Protein AF-A0A8H5CYH4-F1 (afdb_monomer)

InterPro domains:
  IPR007194 Tran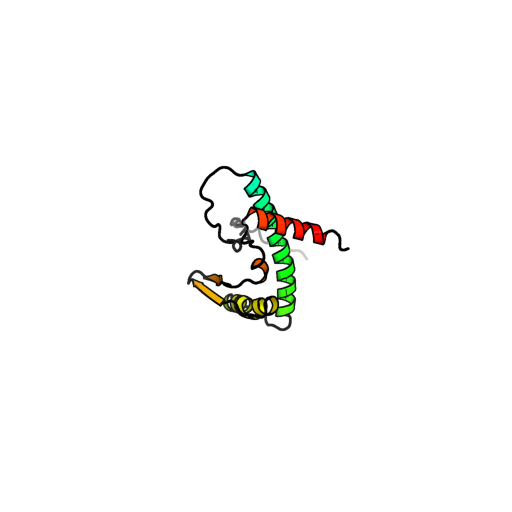sport protein particle (TRAPP) component [PF04051] (45-126)
  IPR024096 NO signalling/Golgi transport ligand-binding domain superfamily [SSF111126] (46-129)
  IPR037992 TRAPP complex, Trs33 subunit [PTHR12817] (40-127)
  IPR037992 TRAPP complex, Trs33 subunit [cd14944] (33-137)

Radius of gyration: 25.94 Å; Cα contacts (8 Å, |Δi|>4): 54; chains: 1; bounding box: 54×82×55 Å

Mean predicted aligned error: 16.29 Å

Nearest PDB structures (foldseek):
  2cfh-assembly2_D  TM=9.167E-01  e=1.832E-04  Homo sapiens
  2cfh-assembly1_C  TM=8.335E-01  e=2.094E-04  Homo sapiens
  3kxc-assembly1_C  TM=8.575E-01  e=4.371E-04  Homo sapiens
  7e2d-assembly1_B  TM=8.257E-01  e=1.275E-03  Sa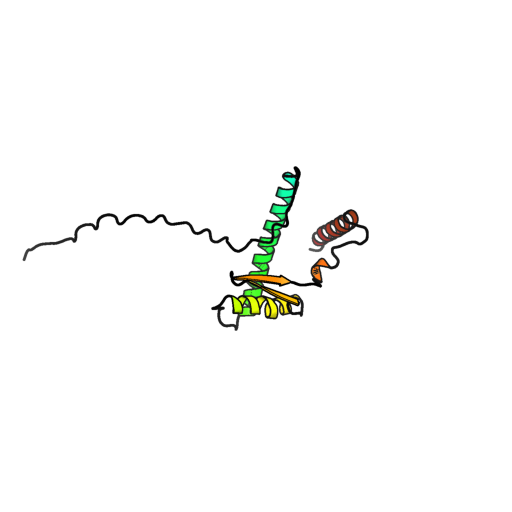ccharomyces cerevisiae S288C
  2j3r-assembly1_B  TM=7.062E-01  e=1.472E-01  Danio rerio

Sequence (147 aa):
MVDAGLIPPPQPALSTLPLKTENPRDSTVLISLNSRSGKNTAVDEEEEAIRTRLEAIGLHVGANFAERLCRDRSLFTETLEVIKFVCKDLWAACWDRQVDNLRTNHRGIYVLQDNAFKTITHLSSWEGRADATRKAKLGSNSVHNDF

pLDDT: mean 72.81, std 21.6, range [31.48, 96.44]

Organism: NCBI:txid182062

Secondary structure (DSSP, 8-state):
------PPPPPP-----------S--S---------S---HHHHHHHHHHHHHHHHHHHHHHHHHHHHHTTTSPPP-SHHHHHHIIIIIIHHHHHSS--SEEEE-TTS-EEEE-S--HHHHTT--TT-HHHHHHHHHHHHHHTTS--

Solvent-accessible surface area (backbone atoms only — not comparable to full-atom values): 9698 Å² total; per-residue (Å²): 135,88,81,85,88,83,82,82,78,84,79,77,86,74,77,82,72,78,82,74,80,75,72,95,73,89,79,82,78,75,73,84,74,81,83,79,82,80,93,53,69,71,59,53,53,54,53,48,54,52,49,54,53,51,48,53,52,48,50,55,55,49,51,59,49,50,54,64,75,41,67,92,48,79,82,77,88,47,72,68,55,50,50,48,41,47,39,46,53,52,33,23,76,75,67,79,37,60,57,75,42,80,48,75,45,100,86,76,48,75,46,81,39,69,95,72,57,67,91,56,63,76,59,66,39,97,82,34,72,72,50,22,52,50,53,53,52,52,58,64,58,57,73,74,71,81,122

Structure (mmCIF, N/CA/C/O backbone):
data_AF-A0A8H5CYH4-F1
#
_entry.id   AF-A0A8H5CYH4-F1
#
loop_
_atom_site.group_PDB
_atom_site.id
_atom_site.type_symbol
_atom_site.label_atom_id
_atom_site.label_alt_id
_atom_site.label_comp_id
_atom_site.label_asym_id
_atom_site.label_entity_id
_atom_site.label_seq_id
_atom_site.pdbx_PDB_ins_code
_atom_site.Cartn_x
_atom_site.Cartn_y
_atom_site.Cartn_z
_atom_site.occupancy
_atom_site.B_iso_or_equiv
_atom_site.auth_seq_id
_atom_site.auth_comp_id
_atom_site.auth_asym_id
_atom_site.auth_atom_id
_atom_site.pdbx_PDB_model_num
ATOM 1 N N . MET A 1 1 ? -25.490 64.322 24.133 1.00 43.75 1 MET A N 1
ATOM 2 C CA . MET A 1 1 ? -24.510 64.154 25.223 1.00 43.75 1 MET A CA 1
ATOM 3 C C . MET A 1 1 ? -23.259 63.567 24.602 1.00 43.75 1 MET A C 1
ATOM 5 O O . MET A 1 1 ? -23.315 62.460 24.090 1.00 43.75 1 MET A O 1
ATOM 9 N N . VAL A 1 2 ? -22.217 64.390 24.511 1.00 41.78 2 VAL A N 1
ATOM 10 C CA . VAL A 1 2 ? -20.855 64.028 24.092 1.00 41.78 2 VAL A CA 1
ATOM 11 C C . VAL A 1 2 ? -20.257 63.014 25.079 1.00 41.78 2 VAL A C 1
ATOM 13 O O . VAL A 1 2 ? -20.629 63.056 26.249 1.00 41.78 2 VAL A O 1
ATOM 16 N N . ASP A 1 3 ? -19.361 62.120 24.657 1.00 38.53 3 ASP A N 1
ATOM 17 C CA . ASP A 1 3 ? -17.906 62.336 24.791 1.00 38.53 3 ASP A CA 1
ATOM 18 C C . ASP A 1 3 ? -17.071 61.051 24.558 1.00 38.53 3 ASP A C 1
ATOM 20 O O . ASP A 1 3 ? -17.542 59.945 24.808 1.00 38.53 3 ASP A O 1
ATOM 24 N N . ALA A 1 4 ? -15.859 61.269 24.029 1.00 46.88 4 ALA A N 1
ATOM 25 C CA . ALA A 1 4 ? -14.644 60.447 23.877 1.00 46.88 4 ALA A CA 1
ATOM 26 C C . ALA A 1 4 ? -14.704 58.932 24.199 1.00 46.88 4 ALA A C 1
ATOM 28 O O . ALA A 1 4 ? -15.093 58.510 25.277 1.00 46.88 4 ALA A O 1
ATOM 29 N N . GLY A 1 5 ? -14.253 58.019 23.337 1.00 40.34 5 GLY A N 1
ATOM 30 C CA . GLY A 1 5 ? -12.959 58.027 22.655 1.00 40.34 5 GLY A CA 1
ATOM 31 C C . GLY A 1 5 ? -12.058 56.958 23.287 1.00 40.34 5 GLY A C 1
ATOM 32 O O . GLY A 1 5 ? -11.860 56.988 24.492 1.00 40.34 5 GLY A O 1
ATOM 33 N N . LEU A 1 6 ? -11.557 56.013 22.478 1.00 48.59 6 LEU A N 1
ATOM 34 C CA . LEU A 1 6 ? -10.224 55.380 22.555 1.00 48.59 6 LEU A CA 1
ATOM 35 C C . LEU A 1 6 ? -10.204 54.099 21.710 1.00 48.59 6 LEU A C 1
ATOM 37 O O . LEU A 1 6 ? -10.601 53.013 22.124 1.00 48.59 6 LEU A O 1
ATOM 41 N N . ILE A 1 7 ? -9.713 54.277 20.487 1.00 52.78 7 ILE A N 1
ATOM 42 C CA . ILE A 1 7 ? -9.202 53.226 19.611 1.00 52.78 7 ILE A CA 1
ATOM 43 C C . ILE A 1 7 ? -7.934 52.664 20.278 1.00 52.78 7 ILE A C 1
ATOM 45 O O . ILE A 1 7 ? -7.056 53.459 20.628 1.00 52.78 7 ILE A O 1
ATOM 49 N N . PRO A 1 8 ? -7.792 51.341 20.471 1.00 61.06 8 PRO A N 1
ATOM 50 C CA . PRO A 1 8 ? -6.531 50.781 20.930 1.00 61.06 8 PRO A CA 1
ATOM 51 C C . PRO A 1 8 ? -5.450 50.907 19.833 1.00 61.06 8 PRO A C 1
ATOM 53 O O . PRO A 1 8 ? -5.744 50.698 18.653 1.00 61.06 8 PRO A O 1
ATOM 56 N N . PRO A 1 9 ? -4.206 51.267 20.200 1.00 53.81 9 PRO A N 1
ATOM 57 C CA . PRO A 1 9 ? -3.109 51.507 19.264 1.00 53.81 9 PRO A CA 1
ATOM 58 C C . PRO A 1 9 ? -2.671 50.230 18.521 1.00 53.81 9 PRO A C 1
ATOM 60 O O . PRO A 1 9 ? -2.824 49.124 19.047 1.00 53.81 9 PRO A O 1
ATOM 63 N N . PRO A 1 10 ? -2.096 50.367 17.310 1.00 45.34 10 PRO A N 1
ATOM 64 C CA . PRO A 1 10 ? -1.659 49.237 16.501 1.00 45.34 10 PRO A CA 1
ATOM 65 C C . PRO A 1 10 ? -0.513 48.508 17.207 1.00 45.34 10 PRO A C 1
ATOM 67 O O . PRO A 1 10 ? 0.498 49.116 17.564 1.00 45.34 10 PRO A O 1
ATOM 70 N N . GLN A 1 11 ? -0.666 47.200 17.414 1.00 57.38 11 GLN A N 1
ATOM 71 C CA . GLN A 1 11 ? 0.425 46.381 17.931 1.00 57.38 11 GLN A CA 1
ATOM 72 C C . GLN A 1 11 ? 1.586 46.374 16.916 1.00 57.38 11 GLN A C 1
ATOM 74 O O . GLN A 1 11 ? 1.350 46.152 15.724 1.00 57.38 11 GLN A O 1
ATOM 79 N N . PRO A 1 12 ? 2.831 46.632 17.354 1.00 48.22 12 PRO A N 1
ATOM 80 C CA . PRO A 1 12 ? 4.000 46.596 16.488 1.00 48.22 12 PRO A CA 1
ATOM 81 C C . PRO A 1 12 ? 4.235 45.180 15.953 1.00 48.22 12 PRO A C 1
ATOM 83 O O . PRO A 1 12 ? 4.049 44.195 16.667 1.00 48.22 12 PRO A O 1
ATOM 86 N N . ALA A 1 13 ? 4.637 45.112 14.682 1.00 48.19 13 ALA A N 1
ATOM 87 C CA . ALA A 1 13 ? 4.868 43.896 13.912 1.00 48.19 13 ALA A CA 1
ATOM 88 C C . ALA A 1 13 ? 5.707 42.868 14.690 1.00 48.19 13 ALA A C 1
ATOM 90 O O . ALA A 1 13 ? 6.922 43.015 14.831 1.00 48.19 13 ALA A O 1
ATOM 91 N N . LEU A 1 14 ? 5.047 41.816 15.178 1.00 43.31 14 LEU A N 1
ATOM 92 C CA . LEU A 1 14 ? 5.725 40.622 15.655 1.00 43.31 14 LEU A CA 1
ATOM 93 C C . LEU A 1 14 ? 6.329 39.909 14.448 1.00 43.31 14 LEU A C 1
ATOM 95 O O . LEU A 1 14 ? 5.653 39.601 13.467 1.00 43.31 14 LEU A O 1
ATOM 99 N N . SER A 1 15 ? 7.635 39.721 14.555 1.00 43.81 15 SER A N 1
ATOM 100 C CA . SER A 1 15 ? 8.560 39.081 13.638 1.00 43.81 15 SER A CA 1
ATOM 101 C C . SER A 1 15 ? 7.919 37.933 12.864 1.00 43.81 15 SER A C 1
ATOM 103 O O . SER A 1 15 ? 7.466 36.946 13.446 1.00 43.81 15 SER A O 1
ATOM 105 N N . THR A 1 16 ? 7.944 38.036 11.538 1.00 39.88 16 THR A N 1
ATOM 106 C CA . THR A 1 16 ? 7.714 36.919 10.628 1.00 39.88 16 THR A CA 1
ATOM 107 C C . THR A 1 16 ? 8.766 35.842 10.898 1.00 39.88 16 THR A C 1
ATOM 109 O O . THR A 1 16 ? 9.876 35.882 10.369 1.00 39.88 16 THR A O 1
ATOM 112 N N . LEU A 1 17 ? 8.434 34.861 11.743 1.00 42.25 17 LEU A N 1
ATOM 113 C CA . LEU A 1 17 ? 9.110 33.568 11.700 1.00 42.25 17 LEU A CA 1
ATOM 114 C C . LEU A 1 17 ? 8.944 33.053 10.266 1.00 42.25 17 LEU A C 1
ATOM 116 O O . LEU A 1 17 ? 7.815 33.055 9.765 1.00 42.25 17 LEU A O 1
ATOM 120 N N . PRO A 1 18 ? 10.028 32.680 9.565 1.00 42.69 18 PRO A N 1
ATOM 121 C CA . PRO A 1 18 ? 9.895 32.201 8.207 1.00 42.69 18 PRO A CA 1
ATOM 122 C C . PRO A 1 18 ? 9.017 30.957 8.252 1.00 42.69 18 PRO A C 1
ATOM 124 O O . PRO A 1 18 ? 9.315 29.993 8.959 1.00 42.69 18 PRO A O 1
ATOM 127 N N . LEU A 1 19 ? 7.916 31.019 7.505 1.00 38.91 19 LEU A N 1
ATOM 128 C CA . LEU A 1 19 ? 7.135 29.868 7.105 1.00 38.91 19 LEU A CA 1
ATOM 129 C C . LEU A 1 19 ? 8.120 28.924 6.412 1.00 38.91 19 LEU A C 1
ATOM 131 O O . LEU A 1 19 ? 8.449 29.095 5.238 1.00 38.91 19 LEU A O 1
ATOM 135 N N . LYS A 1 20 ? 8.677 27.975 7.163 1.00 31.72 20 LYS A N 1
ATOM 136 C CA . LYS A 1 20 ? 9.359 26.849 6.556 1.00 31.72 20 LYS A CA 1
ATOM 137 C C . LYS A 1 20 ? 8.249 26.079 5.867 1.00 31.72 20 LYS A C 1
ATOM 139 O O . LYS A 1 20 ? 7.413 25.461 6.519 1.00 31.72 20 LYS A O 1
ATOM 144 N N . THR A 1 21 ? 8.190 26.231 4.549 1.00 36.19 21 THR A N 1
ATOM 145 C CA . THR A 1 21 ? 7.496 25.321 3.649 1.00 36.19 21 THR A CA 1
ATOM 146 C C . THR A 1 21 ? 8.054 23.934 3.939 1.00 36.19 21 THR A C 1
ATOM 148 O O . THR A 1 21 ? 9.085 23.534 3.403 1.00 36.19 21 THR A O 1
ATOM 151 N N . GLU A 1 22 ? 7.437 23.235 4.884 1.00 31.48 22 GLU A N 1
ATOM 152 C CA . GLU A 1 22 ? 7.678 21.822 5.104 1.00 31.48 22 GLU A CA 1
ATOM 153 C C . GLU A 1 22 ? 7.065 21.125 3.891 1.00 31.48 22 GLU A C 1
ATOM 155 O O . GLU A 1 22 ? 5.852 20.949 3.789 1.00 31.48 22 GLU A O 1
ATOM 160 N N . ASN A 1 23 ? 7.919 20.834 2.910 1.00 40.12 23 ASN A N 1
ATOM 161 C CA . ASN A 1 23 ? 7.605 19.973 1.783 1.00 40.12 23 ASN A CA 1
ATOM 162 C C . ASN A 1 23 ? 6.946 18.684 2.307 1.00 40.12 23 ASN A C 1
ATOM 164 O O . ASN A 1 23 ? 7.618 17.904 2.983 1.00 40.12 23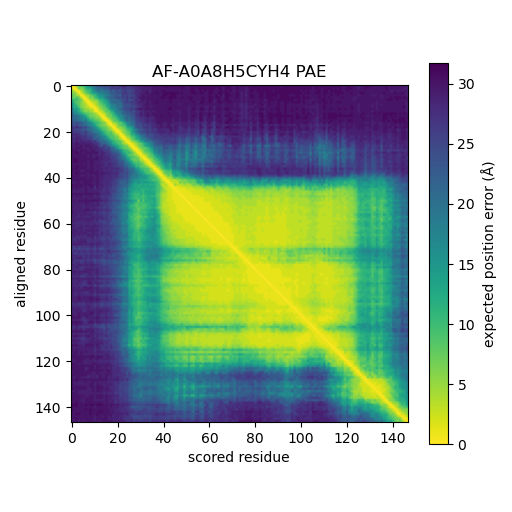 ASN A O 1
ATOM 168 N N . PRO A 1 24 ? 5.687 18.376 1.958 1.00 37.44 24 PRO A N 1
ATOM 169 C CA . PRO A 1 24 ? 5.092 17.090 2.288 1.00 37.44 24 PRO A CA 1
ATOM 170 C C . PRO A 1 24 ? 5.557 16.054 1.260 1.00 37.44 24 PRO A C 1
ATOM 172 O O . PRO A 1 24 ? 4.782 15.631 0.408 1.00 37.44 24 PRO A O 1
ATOM 175 N N . ARG A 1 25 ? 6.850 15.700 1.268 1.00 47.91 25 ARG A N 1
ATOM 176 C CA . ARG A 1 25 ? 7.423 14.638 0.418 1.00 47.91 25 ARG A CA 1
ATOM 177 C C . ARG A 1 25 ? 8.608 13.932 1.083 1.00 47.91 25 ARG A C 1
ATOM 179 O O . ARG A 1 25 ? 9.629 13.730 0.446 1.00 47.91 25 ARG A O 1
ATOM 186 N N . ASP A 1 26 ? 8.461 13.517 2.336 1.00 37.97 26 ASP A N 1
ATOM 187 C CA . ASP A 1 26 ? 9.385 12.557 2.956 1.00 37.97 26 ASP A CA 1
ATOM 188 C C . ASP A 1 26 ? 8.636 11.259 3.260 1.00 37.97 26 ASP A C 1
ATOM 190 O O . ASP A 1 26 ? 8.247 10.963 4.386 1.00 37.97 26 ASP A O 1
ATOM 194 N N . SER A 1 27 ? 8.355 10.489 2.210 1.00 46.31 27 SER A N 1
ATOM 195 C CA . SER A 1 27 ? 7.981 9.068 2.330 1.00 46.31 27 SER A CA 1
ATOM 196 C C . SER A 1 27 ? 8.341 8.240 1.094 1.00 46.31 27 SER A C 1
ATOM 198 O O . SER A 1 27 ? 8.363 7.016 1.175 1.00 46.31 27 SER A O 1
ATOM 200 N N . THR A 1 28 ? 8.720 8.859 -0.027 1.00 47.75 28 THR A N 1
ATOM 201 C CA . THR A 1 28 ? 9.139 8.121 -1.227 1.00 47.75 28 THR A CA 1
ATOM 202 C C . THR A 1 28 ? 10.660 8.046 -1.317 1.00 47.75 28 THR A C 1
ATOM 204 O O . THR A 1 28 ? 11.276 8.566 -2.238 1.00 47.75 28 THR A O 1
ATOM 207 N N . VAL A 1 29 ? 11.290 7.367 -0.358 1.00 48.09 29 VAL A N 1
ATOM 208 C CA . VAL A 1 29 ? 12.627 6.796 -0.577 1.00 48.09 29 VAL A CA 1
ATOM 209 C C . VAL A 1 29 ? 12.426 5.322 -0.916 1.00 48.09 29 VAL A C 1
ATOM 211 O O . VAL A 1 29 ? 12.724 4.424 -0.130 1.00 48.09 29 VAL A O 1
ATOM 214 N N . LEU A 1 30 ? 11.866 5.062 -2.101 1.00 54.34 30 LEU A N 1
ATOM 215 C CA . LEU A 1 30 ? 11.987 3.753 -2.733 1.00 54.34 30 LEU A CA 1
ATOM 216 C C . LEU A 1 30 ? 13.447 3.615 -3.160 1.00 54.34 30 LEU A C 1
ATOM 218 O O . LEU A 1 30 ? 13.861 4.173 -4.171 1.00 54.34 30 LEU A O 1
ATOM 222 N N . ILE A 1 31 ? 14.208 2.958 -2.280 1.00 48.12 31 ILE A N 1
ATOM 223 C CA . ILE A 1 31 ? 15.569 2.432 -2.419 1.00 48.12 31 ILE A CA 1
ATOM 224 C C . ILE A 1 31 ? 16.213 2.830 -3.758 1.00 48.12 31 ILE A C 1
ATOM 226 O O . ILE A 1 31 ? 16.043 2.154 -4.766 1.00 48.12 31 ILE A O 1
ATOM 230 N N . SER A 1 32 ? 17.003 3.906 -3.754 1.00 47.19 32 SER A N 1
ATOM 231 C CA . SER A 1 32 ? 18.058 4.095 -4.752 1.00 47.19 32 SER A CA 1
ATOM 232 C C . SER A 1 32 ? 19.095 2.992 -4.542 1.00 47.19 32 SER A C 1
ATOM 234 O O . SER A 1 32 ? 20.004 3.110 -3.722 1.00 47.19 32 SER A O 1
ATOM 236 N N . LEU A 1 33 ? 18.926 1.874 -5.246 1.00 47.03 33 LEU A N 1
ATOM 237 C CA . LEU A 1 33 ? 19.954 0.850 -5.387 1.00 47.03 33 LEU A CA 1
ATOM 238 C C . LEU A 1 33 ? 21.048 1.467 -6.263 1.00 47.03 33 LEU A C 1
ATOM 240 O O . LEU A 1 33 ? 20.861 1.597 -7.466 1.00 47.03 33 LEU A O 1
ATOM 244 N N . ASN A 1 34 ? 22.146 1.901 -5.639 1.00 49.69 34 ASN A N 1
ATOM 245 C CA . ASN A 1 34 ? 23.407 2.340 -6.246 1.00 49.69 34 ASN A CA 1
ATOM 246 C C . ASN A 1 34 ? 23.546 2.089 -7.768 1.00 49.69 34 ASN A C 1
ATOM 248 O O . ASN A 1 34 ? 24.050 1.035 -8.166 1.00 49.69 34 ASN A O 1
ATOM 252 N N . SER A 1 35 ? 23.252 3.081 -8.617 1.00 46.62 35 SER A N 1
ATOM 253 C CA . SER A 1 35 ? 23.822 3.118 -9.968 1.00 46.62 35 SER A CA 1
ATOM 254 C C . SER A 1 35 ? 25.215 3.750 -9.881 1.00 46.62 35 SER A C 1
ATOM 256 O O . SER A 1 35 ? 25.433 4.959 -9.950 1.00 46.62 35 SER A O 1
ATOM 258 N N . ARG A 1 36 ? 26.219 2.904 -9.638 1.00 50.88 36 ARG A N 1
ATOM 259 C CA . ARG A 1 36 ? 27.611 3.303 -9.847 1.00 50.88 36 ARG A CA 1
ATOM 260 C C . ARG A 1 36 ? 27.894 3.309 -11.350 1.00 50.88 36 ARG A C 1
ATOM 262 O O . ARG A 1 36 ? 27.958 2.250 -11.958 1.00 50.88 36 ARG A O 1
ATOM 269 N N . SER A 1 37 ? 28.210 4.505 -11.846 1.00 46.88 37 SER A N 1
ATOM 270 C CA . SER A 1 37 ? 29.040 4.801 -13.023 1.00 46.88 37 SER A CA 1
ATOM 271 C C . SER A 1 37 ? 28.394 4.722 -14.415 1.00 46.88 37 SER A C 1
ATOM 273 O O . SER A 1 37 ? 28.064 3.649 -14.905 1.00 46.88 37 SER A O 1
ATOM 275 N N . GLY A 1 38 ? 28.403 5.872 -15.105 1.00 50.59 38 GLY A N 1
ATOM 276 C CA . GLY A 1 38 ? 28.680 5.927 -16.545 1.00 50.59 38 GLY A CA 1
ATOM 277 C C . GLY A 1 38 ? 27.527 6.317 -17.473 1.00 50.59 38 GLY A C 1
ATOM 278 O O . GLY A 1 38 ? 26.969 5.460 -18.139 1.00 50.59 38 GLY A O 1
ATOM 279 N N . LYS A 1 39 ? 27.276 7.628 -17.600 1.00 51.72 39 LYS A N 1
ATOM 280 C CA . LYS A 1 39 ? 26.799 8.322 -18.818 1.00 51.72 39 LYS A CA 1
ATOM 281 C C . LYS A 1 39 ? 25.618 7.657 -19.565 1.00 51.72 39 LYS A C 1
ATOM 283 O O . LYS A 1 39 ? 25.830 7.121 -20.643 1.00 51.72 39 LYS A O 1
ATOM 288 N N . ASN A 1 40 ? 24.392 7.775 -19.041 1.00 56.16 40 ASN A N 1
ATOM 289 C CA . ASN A 1 40 ? 23.153 7.367 -19.732 1.00 56.16 40 ASN A CA 1
ATOM 290 C C . ASN A 1 40 ? 21.933 8.255 -19.370 1.00 56.16 40 ASN A C 1
ATOM 292 O O . ASN A 1 40 ? 20.846 7.764 -19.093 1.00 56.16 40 ASN A O 1
ATOM 296 N N . THR A 1 41 ? 22.089 9.582 -19.428 1.00 68.69 41 THR A N 1
ATOM 297 C CA . THR A 1 41 ? 21.064 10.555 -18.987 1.00 68.69 41 THR A CA 1
ATOM 298 C C . THR A 1 41 ? 19.69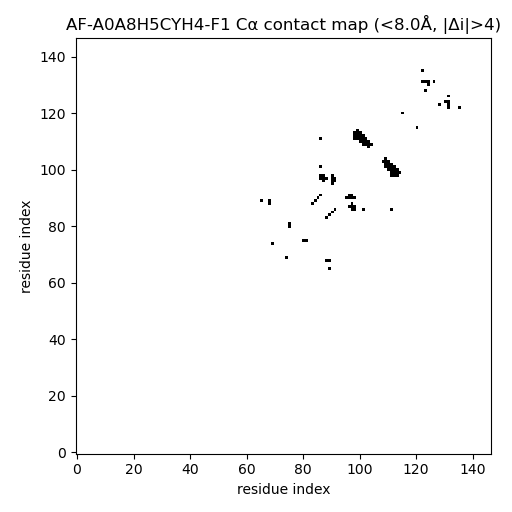5 10.394 -19.663 1.00 68.69 41 THR A C 1
ATOM 300 O O . THR A 1 41 ? 18.676 10.559 -19.011 1.00 68.69 41 THR A O 1
ATOM 303 N N . ALA A 1 42 ? 19.651 10.026 -20.948 1.00 68.94 42 ALA A N 1
ATOM 304 C CA . ALA A 1 42 ? 18.387 9.828 -21.669 1.00 68.94 42 ALA A CA 1
ATOM 305 C C . ALA A 1 42 ? 17.631 8.558 -21.233 1.00 68.94 42 ALA A C 1
ATOM 307 O O . ALA A 1 42 ? 16.406 8.527 -21.272 1.00 68.94 42 ALA A O 1
ATOM 308 N N . VAL A 1 43 ? 18.355 7.512 -20.820 1.00 72.50 43 VAL A N 1
ATOM 309 C CA . VAL A 1 43 ? 17.740 6.286 -20.284 1.00 72.50 43 VAL A CA 1
ATOM 310 C C . VAL A 1 43 ? 17.190 6.561 -18.886 1.00 72.50 43 VAL A C 1
ATOM 312 O O . VAL A 1 43 ? 16.087 6.128 -18.573 1.00 72.50 43 VAL A O 1
ATOM 315 N N . ASP A 1 44 ? 17.922 7.340 -18.086 1.00 81.56 44 ASP A N 1
ATOM 316 C CA . ASP A 1 44 ? 17.490 7.737 -16.745 1.00 81.56 44 ASP A CA 1
ATOM 317 C C . ASP A 1 44 ? 16.194 8.578 -16.789 1.00 81.56 44 ASP A C 1
ATOM 319 O O . ASP A 1 44 ? 15.285 8.336 -15.997 1.00 81.56 44 ASP A O 1
ATOM 323 N N . GLU A 1 45 ? 16.059 9.502 -17.751 1.00 84.62 45 GLU A N 1
ATOM 324 C CA . GLU A 1 45 ? 14.840 10.311 -17.945 1.00 84.62 45 GLU A CA 1
ATOM 325 C C . GLU A 1 45 ? 13.615 9.465 -18.345 1.00 84.62 45 GLU A C 1
ATOM 327 O O . GLU A 1 45 ? 12.514 9.674 -17.827 1.00 84.62 45 GLU A O 1
ATOM 332 N N . GLU A 1 46 ? 13.784 8.485 -19.242 1.00 85.56 46 GLU A N 1
ATOM 333 C CA . GLU A 1 46 ? 12.701 7.569 -19.624 1.00 85.56 46 GLU A CA 1
ATOM 334 C C . GLU A 1 46 ? 12.284 6.674 -18.443 1.00 85.56 46 GLU A C 1
ATOM 336 O O . GLU A 1 46 ? 11.090 6.501 -18.178 1.00 85.56 46 GLU A O 1
ATOM 341 N N . GLU A 1 47 ? 13.252 6.142 -17.689 1.00 86.19 47 GLU A N 1
ATOM 342 C CA . GLU A 1 47 ? 12.987 5.342 -16.490 1.00 86.19 47 GLU A CA 1
ATOM 343 C C . GLU A 1 47 ? 12.284 6.153 -15.391 1.00 86.19 47 GLU A C 1
ATOM 345 O O . GLU A 1 47 ? 11.381 5.633 -14.726 1.00 86.19 47 GLU A O 1
ATOM 350 N N . GLU A 1 48 ? 12.646 7.424 -15.208 1.00 88.31 48 GLU A N 1
ATOM 351 C CA . GLU A 1 48 ? 11.979 8.328 -14.270 1.00 88.31 48 GLU A CA 1
ATOM 352 C C . GLU A 1 48 ? 10.534 8.613 -14.695 1.00 88.31 48 GLU A C 1
ATOM 354 O O . GLU A 1 48 ? 9.621 8.476 -13.879 1.00 88.31 48 GLU A O 1
ATOM 359 N N . ALA A 1 49 ? 10.285 8.892 -15.979 1.00 87.62 49 ALA A N 1
ATOM 360 C CA . ALA A 1 49 ? 8.930 9.093 -16.493 1.00 87.62 49 ALA A CA 1
ATOM 361 C C . ALA A 1 49 ? 8.043 7.847 -16.301 1.00 87.62 49 ALA A C 1
ATOM 363 O O . ALA A 1 49 ? 6.881 7.949 -15.885 1.00 87.62 49 ALA A O 1
ATOM 364 N N . ILE A 1 50 ? 8.593 6.652 -16.554 1.00 90.00 50 ILE A N 1
ATOM 365 C CA . ILE A 1 50 ? 7.904 5.380 -16.297 1.00 90.00 50 ILE A CA 1
ATOM 366 C C . ILE A 1 50 ? 7.617 5.223 -14.801 1.00 90.00 50 ILE A C 1
ATOM 368 O O . ILE A 1 50 ? 6.500 4.847 -14.433 1.00 90.00 50 ILE A O 1
ATOM 372 N N . ARG A 1 51 ? 8.584 5.542 -13.933 1.00 88.81 51 ARG A N 1
ATOM 373 C CA . ARG A 1 51 ? 8.421 5.485 -12.475 1.00 88.81 51 ARG A CA 1
ATOM 374 C C . ARG A 1 51 ? 7.304 6.406 -12.002 1.00 88.81 51 ARG A C 1
ATOM 376 O O . ARG A 1 51 ? 6.403 5.935 -11.318 1.00 88.81 51 ARG A O 1
ATOM 383 N N . THR A 1 52 ? 7.298 7.668 -12.426 1.00 92.38 52 THR A N 1
ATOM 384 C CA . THR A 1 52 ? 6.243 8.629 -12.074 1.00 92.38 52 THR A CA 1
ATOM 385 C C . THR A 1 52 ? 4.866 8.138 -12.518 1.00 92.38 52 THR A C 1
ATOM 387 O O . THR A 1 52 ? 3.895 8.230 -11.766 1.00 92.38 52 THR A O 1
ATOM 390 N N . ARG A 1 53 ? 4.761 7.561 -13.722 1.00 93.50 53 ARG A N 1
ATOM 391 C CA . ARG A 1 53 ? 3.497 6.995 -14.207 1.00 93.50 53 ARG A CA 1
ATOM 392 C C . ARG A 1 53 ? 3.041 5.804 -13.360 1.00 93.50 53 ARG A C 1
ATOM 394 O O . ARG A 1 53 ? 1.859 5.716 -13.033 1.00 93.50 53 ARG A O 1
ATOM 401 N N . LEU A 1 54 ? 3.952 4.897 -13.005 1.00 91.94 54 LEU A N 1
ATOM 402 C CA . LEU A 1 54 ? 3.646 3.754 -12.141 1.00 91.94 54 LEU A CA 1
ATOM 403 C C . LEU A 1 54 ? 3.230 4.199 -10.735 1.00 91.94 54 LEU A C 1
ATOM 405 O O . LEU A 1 54 ? 2.275 3.649 -10.190 1.00 91.94 54 LEU A O 1
ATOM 409 N N . GLU A 1 55 ? 3.881 5.218 -10.177 1.00 92.69 55 GLU A N 1
ATOM 410 C CA . GLU A 1 55 ? 3.510 5.810 -8.889 1.00 92.69 55 GLU A CA 1
ATOM 411 C C . GLU A 1 55 ? 2.110 6.423 -8.925 1.00 92.69 55 GLU A C 1
ATOM 413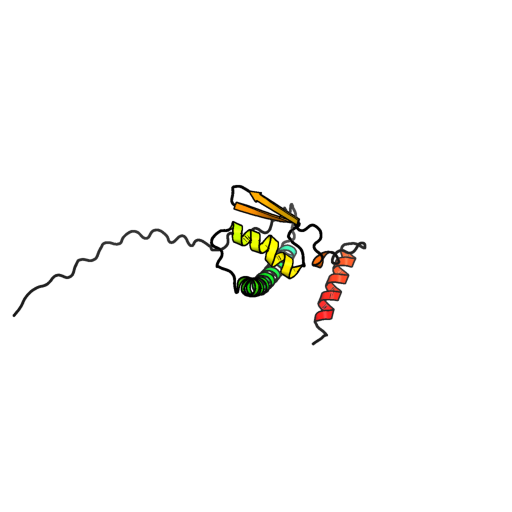 O O . GLU A 1 55 ? 1.314 6.171 -8.024 1.00 92.69 55 GLU A O 1
ATOM 418 N N . ALA A 1 56 ? 1.765 7.164 -9.982 1.00 94.75 56 ALA A N 1
ATOM 419 C CA . ALA A 1 56 ? 0.431 7.743 -10.130 1.00 94.75 56 ALA A CA 1
ATOM 420 C C . ALA A 1 56 ? -0.662 6.663 -10.203 1.00 94.75 56 ALA A C 1
ATOM 422 O O . ALA A 1 56 ? -1.701 6.778 -9.548 1.00 94.75 56 ALA A O 1
ATOM 423 N N . ILE A 1 57 ? -0.416 5.585 -10.958 1.00 95.44 57 ILE A N 1
ATOM 424 C CA . ILE A 1 57 ? -1.329 4.436 -11.038 1.00 95.44 57 ILE A CA 1
ATOM 425 C C . ILE A 1 57 ? -1.447 3.758 -9.667 1.00 95.44 57 ILE A C 1
ATOM 427 O O . ILE A 1 57 ? -2.557 3.495 -9.206 1.00 95.44 57 ILE A O 1
ATOM 431 N N . GLY A 1 58 ? -0.317 3.508 -9.002 1.00 94.00 58 GLY A N 1
ATOM 432 C CA . GLY A 1 58 ? -0.270 2.881 -7.684 1.00 94.00 58 GLY A CA 1
ATOM 433 C C . GLY A 1 58 ? -0.997 3.698 -6.618 1.00 94.00 58 GLY A C 1
ATOM 434 O O . GLY A 1 58 ? -1.760 3.133 -5.839 1.00 94.00 58 GLY A O 1
ATOM 435 N N . LEU A 1 59 ? -0.832 5.023 -6.622 1.00 95.62 59 LEU A N 1
ATOM 436 C CA . LEU A 1 59 ? -1.532 5.930 -5.716 1.00 95.62 59 LEU A CA 1
ATOM 437 C C . LEU A 1 59 ? -3.042 5.890 -5.955 1.00 95.62 59 LEU A C 1
ATOM 439 O O . LEU A 1 59 ? -3.808 5.751 -5.005 1.00 95.62 59 LEU A O 1
ATOM 443 N N . HIS A 1 60 ? -3.472 5.974 -7.216 1.00 96.44 60 HIS A N 1
ATOM 444 C CA . HIS A 1 60 ? -4.890 5.971 -7.555 1.00 96.44 60 HIS A CA 1
ATOM 445 C C . HIS A 1 60 ? -5.565 4.651 -7.151 1.00 96.44 60 HIS A C 1
ATOM 447 O O . HIS A 1 60 ? -6.575 4.660 -6.445 1.00 96.44 60 HIS A O 1
ATOM 453 N N . VAL A 1 61 ? -5.000 3.510 -7.550 1.00 96.00 61 VAL A N 1
ATOM 454 C CA . VAL A 1 61 ? -5.561 2.191 -7.222 1.00 96.00 61 VAL A CA 1
ATOM 455 C C . VAL A 1 61 ? -5.469 1.925 -5.719 1.00 96.00 61 VAL A C 1
ATOM 457 O O . VAL A 1 61 ? -6.448 1.494 -5.113 1.00 96.00 61 VAL A O 1
ATOM 460 N N . GLY A 1 62 ? -4.323 2.225 -5.105 1.00 94.94 62 GLY A N 1
ATOM 461 C CA . GLY A 1 62 ? -4.078 2.011 -3.682 1.00 94.94 62 GLY A CA 1
ATOM 462 C C . GLY A 1 62 ? -5.015 2.817 -2.785 1.00 94.94 62 GLY A C 1
ATOM 463 O O . GLY A 1 62 ? -5.538 2.261 -1.823 1.00 94.94 62 GLY A O 1
ATOM 464 N N . ALA A 1 63 ? -5.291 4.083 -3.122 1.00 94.38 63 ALA A N 1
ATOM 465 C CA . ALA A 1 63 ? -6.222 4.924 -2.371 1.00 94.38 63 ALA A CA 1
ATOM 466 C C . ALA A 1 63 ? -7.653 4.365 -2.408 1.00 94.38 63 ALA A C 1
ATOM 468 O O . ALA A 1 63 ? -8.236 4.113 -1.357 1.00 94.38 63 ALA A O 1
ATOM 469 N N . ASN A 1 64 ? -8.179 4.066 -3.602 1.00 95.81 64 ASN A N 1
ATOM 470 C CA . ASN A 1 64 ? -9.515 3.474 -3.752 1.00 95.81 64 ASN A CA 1
ATOM 471 C C . ASN A 1 64 ? -9.637 2.131 -3.016 1.00 95.81 64 ASN A C 1
ATOM 473 O O . ASN A 1 64 ? -10.676 1.806 -2.439 1.00 95.81 64 ASN A O 1
ATOM 477 N N . PHE A 1 65 ? -8.580 1.320 -3.048 1.00 95.00 65 PHE A N 1
ATOM 478 C CA . PHE A 1 65 ? -8.573 0.025 -2.380 1.00 95.00 65 PHE A CA 1
ATOM 479 C C . PHE A 1 65 ? -8.543 0.174 -0.856 1.00 95.00 65 PHE A C 1
ATOM 481 O O . PHE A 1 65 ? -9.318 -0.480 -0.156 1.00 95.00 65 PHE A O 1
ATOM 488 N N . ALA A 1 66 ? -7.705 1.077 -0.342 1.00 93.69 66 ALA A N 1
ATOM 489 C CA . ALA A 1 66 ? -7.633 1.386 1.079 1.00 93.69 66 ALA A CA 1
ATOM 490 C C . ALA A 1 66 ? -8.959 1.953 1.607 1.00 93.69 66 ALA A C 1
ATOM 492 O O . ALA A 1 66 ? -9.428 1.498 2.646 1.00 93.69 66 ALA A O 1
ATOM 493 N N . GLU A 1 67 ? -9.611 2.864 0.877 1.00 93.94 67 GLU A N 1
ATOM 494 C CA . GLU A 1 67 ? -10.936 3.387 1.242 1.00 93.94 67 GLU A CA 1
ATOM 495 C C . GLU A 1 67 ? -11.970 2.265 1.398 1.00 93.94 67 GLU A C 1
ATOM 497 O O . GLU A 1 67 ? -12.705 2.219 2.385 1.00 93.94 67 GLU A O 1
ATOM 502 N N . ARG A 1 68 ? -11.990 1.307 0.462 1.00 94.94 68 ARG A N 1
ATOM 503 C CA . ARG A 1 68 ? -12.909 0.161 0.515 1.00 94.94 68 ARG A CA 1
ATOM 504 C C . ARG A 1 68 ? -12.621 -0.768 1.692 1.00 94.94 68 ARG A C 1
ATOM 506 O O . ARG A 1 68 ? -13.564 -1.207 2.345 1.00 94.94 68 ARG A O 1
ATOM 513 N N . LEU A 1 69 ? -11.352 -1.070 1.968 1.00 93.81 69 LEU A N 1
ATOM 514 C CA . LEU A 1 69 ? -10.958 -1.960 3.070 1.00 93.81 69 LEU A CA 1
ATOM 515 C C . LEU A 1 69 ? -11.102 -1.319 4.458 1.00 93.81 69 LEU A C 1
ATOM 517 O O . LEU A 1 69 ? -11.224 -2.029 5.459 1.00 93.81 69 LEU A O 1
ATOM 521 N N . CYS A 1 70 ? -11.075 0.010 4.527 1.00 94.38 70 CYS A N 1
ATOM 522 C CA . CYS A 1 70 ? -11.183 0.764 5.773 1.00 94.38 70 CYS A CA 1
ATOM 523 C C . CYS A 1 70 ? -12.597 1.285 6.055 1.00 94.38 70 CYS A C 1
ATOM 525 O O . CYS A 1 70 ? -12.785 1.929 7.081 1.00 94.38 70 CYS A O 1
ATOM 527 N N . ARG A 1 71 ? -13.588 0.995 5.199 1.00 93.00 71 ARG A N 1
ATOM 528 C CA . ARG A 1 71 ? -14.955 1.540 5.299 1.00 93.00 71 ARG A CA 1
ATOM 529 C C . ARG A 1 71 ? -15.580 1.409 6.692 1.00 93.00 71 ARG A C 1
ATOM 531 O O . ARG A 1 71 ? -16.148 2.375 7.188 1.00 93.00 71 ARG A O 1
ATOM 538 N N . ASP A 1 72 ? -15.469 0.232 7.301 1.00 90.94 72 ASP A N 1
ATOM 539 C CA . ASP A 1 72 ? -16.069 -0.080 8.607 1.00 90.94 72 ASP A CA 1
ATOM 540 C C . ASP A 1 72 ? -15.026 -0.103 9.738 1.00 90.94 72 ASP A C 1
ATOM 542 O O . ASP A 1 72 ? -15.279 -0.602 10.836 1.00 90.94 72 ASP A O 1
ATOM 546 N N . ARG A 1 73 ? -13.817 0.403 9.466 1.00 89.06 73 ARG A N 1
ATOM 547 C CA . ARG A 1 73 ? -12.697 0.407 10.406 1.00 89.06 73 ARG A CA 1
ATOM 548 C C . ARG A 1 73 ? -12.564 1.790 11.042 1.00 89.06 73 ARG A C 1
ATOM 550 O O . ARG A 1 73 ? -12.800 2.810 10.400 1.00 89.06 73 ARG A O 1
ATOM 557 N N . SER A 1 74 ? -12.149 1.835 12.306 1.00 89.88 74 SER A N 1
ATOM 558 C CA . SER A 1 74 ? -11.720 3.092 12.920 1.00 89.88 74 SER A CA 1
ATOM 559 C C . SER A 1 74 ? -10.516 3.670 12.173 1.00 89.88 74 SER A C 1
ATOM 561 O O . SER A 1 74 ? -9.697 2.926 11.629 1.00 89.88 74 SER A O 1
ATOM 563 N N . LEU A 1 75 ? -10.396 5.000 12.179 1.00 89.62 75 LEU A N 1
ATOM 564 C CA . LEU A 1 75 ? -9.220 5.679 11.641 1.00 89.62 75 LEU A CA 1
ATOM 565 C C . LEU A 1 75 ? -7.958 5.208 12.370 1.00 89.62 75 LEU A C 1
ATOM 567 O O . LEU A 1 75 ? -7.977 5.014 13.586 1.00 89.62 75 LEU A O 1
ATOM 571 N N . PHE A 1 76 ? -6.870 5.056 11.620 1.00 92.31 76 PHE A N 1
ATOM 572 C CA . PHE A 1 76 ? -5.573 4.710 12.188 1.00 92.31 76 PHE A CA 1
ATOM 573 C C . PHE A 1 76 ? -5.052 5.866 13.037 1.00 92.31 76 PHE A C 1
ATOM 575 O O . PHE A 1 76 ? -4.937 6.993 12.551 1.00 92.31 76 PHE A O 1
ATOM 582 N N . THR A 1 77 ? -4.719 5.584 14.291 1.00 93.31 77 THR A N 1
ATOM 583 C CA . THR A 1 77 ? -4.154 6.583 15.213 1.00 93.31 77 THR A CA 1
ATOM 584 C C . THR A 1 77 ? -2.643 6.444 15.333 1.00 93.31 77 THR A C 1
ATOM 586 O O . THR A 1 77 ? -1.945 7.425 15.582 1.00 93.31 77 THR A O 1
ATOM 589 N N . GLU A 1 78 ? -2.126 5.238 15.094 1.00 93.00 78 GLU A N 1
ATOM 590 C CA . GLU A 1 78 ? -0.712 4.916 15.225 1.00 93.00 78 GLU A CA 1
ATOM 591 C C . GLU A 1 78 ? -0.143 4.291 13.950 1.00 93.00 78 GLU A C 1
ATOM 593 O O . GLU A 1 78 ? -0.773 3.470 13.279 1.00 93.00 78 GLU A O 1
ATOM 598 N N . THR A 1 79 ? 1.125 4.591 13.661 1.00 92.94 79 THR A N 1
ATOM 599 C CA . THR A 1 79 ? 1.849 4.020 12.516 1.00 92.94 79 THR A CA 1
ATOM 600 C C . THR A 1 79 ? 1.850 2.489 12.533 1.00 92.94 79 THR A C 1
ATOM 602 O O . THR A 1 79 ? 1.751 1.861 11.482 1.00 92.94 79 THR A O 1
ATOM 605 N N . LEU A 1 80 ? 1.928 1.860 13.710 1.00 92.12 80 LEU A N 1
ATOM 606 C CA . LEU A 1 80 ? 1.904 0.398 13.816 1.00 92.12 80 LEU A CA 1
ATOM 607 C C . LEU A 1 80 ? 0.585 -0.212 13.337 1.00 92.12 80 LEU A C 1
ATOM 609 O O . LEU A 1 80 ? 0.597 -1.321 12.802 1.00 92.12 80 LEU A O 1
ATOM 613 N N . GLU A 1 81 ? -0.539 0.481 13.510 1.00 93.94 81 GLU A N 1
ATOM 614 C CA . GLU A 1 81 ? -1.832 0.016 13.008 1.00 93.94 81 GLU A CA 1
ATOM 615 C C . GLU A 1 81 ? -1.876 0.068 11.483 1.00 93.94 81 GLU A C 1
ATOM 617 O O . GLU A 1 81 ? -2.297 -0.903 10.855 1.00 93.94 81 GLU A O 1
ATOM 622 N N . VAL A 1 82 ? -1.342 1.142 10.894 1.00 94.19 82 VAL A N 1
ATOM 623 C CA . VAL A 1 82 ? -1.199 1.279 9.437 1.00 94.19 82 VAL A CA 1
ATOM 624 C C . VAL A 1 82 ? -0.338 0.146 8.876 1.00 94.19 82 VAL A C 1
ATOM 626 O O . VAL A 1 82 ? -0.726 -0.518 7.918 1.00 94.19 82 VAL A O 1
ATOM 629 N N . ILE A 1 83 ? 0.811 -0.139 9.495 1.00 95.06 83 ILE A N 1
ATOM 630 C CA . ILE A 1 83 ? 1.705 -1.212 9.036 1.00 95.06 83 ILE A CA 1
ATOM 631 C C . ILE A 1 83 ? 1.044 -2.590 9.173 1.00 95.06 83 ILE A C 1
ATOM 633 O O . ILE A 1 83 ? 1.157 -3.415 8.268 1.00 95.06 83 ILE A O 1
ATOM 637 N N . LYS A 1 84 ? 0.314 -2.854 10.266 1.00 93.88 84 LYS A N 1
ATOM 638 C CA . LYS A 1 84 ? -0.450 -4.105 10.419 1.00 93.88 84 LYS A CA 1
ATOM 639 C C . LYS A 1 84 ? -1.519 -4.245 9.339 1.00 93.88 84 LYS A C 1
ATOM 641 O O . LYS A 1 84 ? -1.643 -5.331 8.776 1.00 93.88 84 LYS A O 1
ATOM 646 N N . PHE A 1 85 ? -2.238 -3.164 9.041 1.00 95.19 85 PHE A N 1
ATOM 647 C CA . PHE A 1 85 ? -3.228 -3.129 7.972 1.00 95.19 85 PHE A CA 1
ATOM 648 C C . PHE A 1 85 ? -2.604 -3.484 6.620 1.00 95.19 85 PHE A C 1
ATOM 650 O O . PHE A 1 85 ? -3.100 -4.376 5.933 1.00 95.19 85 PHE A O 1
ATOM 657 N N . VAL A 1 86 ? -1.471 -2.867 6.272 1.00 95.38 86 VAL A N 1
ATOM 658 C CA . VAL A 1 86 ? -0.771 -3.168 5.017 1.00 95.38 86 VAL A CA 1
ATOM 659 C C . VAL A 1 86 ? -0.335 -4.635 4.968 1.00 95.38 86 VAL A C 1
ATOM 661 O O . VAL A 1 86 ? -0.623 -5.329 3.996 1.00 95.38 86 VAL A O 1
ATOM 664 N N . CYS A 1 87 ? 0.317 -5.132 6.024 1.00 95.38 87 CYS A N 1
ATOM 665 C CA . CYS A 1 87 ? 0.902 -6.475 6.037 1.00 95.38 87 CYS A CA 1
ATOM 666 C C . CYS A 1 87 ? -0.121 -7.617 6.068 1.00 95.38 87 CYS A C 1
ATOM 668 O O . CYS A 1 87 ? 0.202 -8.729 5.640 1.00 95.38 87 CYS A O 1
ATOM 670 N N . LYS A 1 88 ? -1.310 -7.375 6.630 1.00 93.62 88 LYS A N 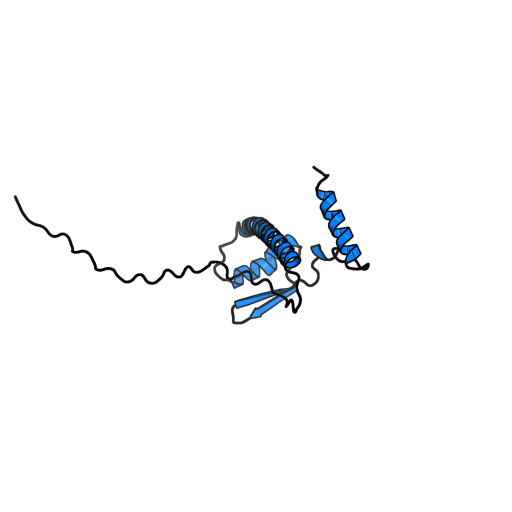1
ATOM 671 C CA . LYS A 1 88 ? -2.313 -8.419 6.867 1.00 93.62 88 LYS A CA 1
ATOM 672 C C . LYS A 1 88 ? -3.550 -8.260 6.011 1.00 93.62 88 LYS A C 1
ATOM 674 O O . LYS A 1 88 ? -3.935 -9.218 5.361 1.00 93.62 88 LYS A O 1
ATOM 679 N N . ASP A 1 89 ? -4.173 -7.091 6.032 1.00 94.25 89 ASP A N 1
ATOM 680 C CA . ASP A 1 89 ? -5.466 -6.882 5.389 1.00 94.25 89 ASP A CA 1
ATOM 681 C C . ASP A 1 89 ? -5.294 -6.566 3.905 1.00 94.25 89 ASP A C 1
ATOM 683 O O . ASP A 1 89 ? -5.846 -7.254 3.051 1.00 94.25 89 ASP A O 1
ATOM 687 N N . LEU A 1 90 ? -4.478 -5.555 3.594 1.00 94.81 90 LEU A N 1
ATOM 688 C CA . LEU A 1 90 ? -4.256 -5.122 2.218 1.00 94.81 90 LEU A CA 1
ATOM 689 C C . LEU A 1 90 ? -3.546 -6.210 1.412 1.00 94.81 90 LEU A C 1
ATOM 691 O O . LEU A 1 90 ? -3.997 -6.554 0.322 1.00 94.81 90 LEU A O 1
ATOM 695 N N . TRP A 1 91 ? -2.466 -6.783 1.954 1.00 94.31 91 TRP A N 1
ATOM 696 C CA . TRP A 1 91 ? -1.727 -7.840 1.259 1.00 94.31 91 TRP A CA 1
ATOM 697 C C . TRP A 1 91 ? -2.595 -9.081 1.012 1.00 94.31 91 TRP A C 1
ATOM 699 O O . TRP A 1 91 ? -2.577 -9.629 -0.092 1.00 94.31 91 TRP A O 1
ATOM 709 N N . ALA A 1 92 ? -3.415 -9.480 1.994 1.00 93.62 92 ALA A N 1
ATOM 710 C CA . ALA A 1 92 ? -4.316 -10.615 1.827 1.00 93.62 92 ALA A CA 1
ATOM 711 C C . ALA A 1 92 ? -5.407 -10.331 0.797 1.00 93.62 92 ALA A C 1
ATOM 713 O O . ALA A 1 92 ? -5.666 -11.182 -0.041 1.00 93.62 92 ALA A O 1
ATOM 714 N N . ALA A 1 93 ? -5.993 -9.135 0.792 1.00 93.56 93 ALA A N 1
ATOM 715 C CA . ALA A 1 93 ? -7.016 -8.781 -0.187 1.00 93.56 93 ALA A CA 1
ATOM 716 C C . ALA A 1 93 ? -6.482 -8.723 -1.634 1.00 93.56 93 ALA A C 1
ATOM 718 O O . ALA A 1 93 ? -7.244 -8.933 -2.574 1.00 93.56 93 ALA A O 1
ATOM 719 N N . CYS A 1 94 ? -5.189 -8.445 -1.825 1.00 90.31 94 CYS A N 1
ATOM 720 C CA . CYS A 1 94 ? -4.563 -8.403 -3.148 1.00 90.31 94 CYS A CA 1
ATOM 721 C C . CYS A 1 94 ? -4.034 -9.767 -3.630 1.00 90.31 94 CYS A C 1
ATOM 723 O O . CYS A 1 94 ? -4.046 -10.029 -4.833 1.00 90.31 94 CYS A O 1
ATOM 725 N N . TRP A 1 95 ? -3.519 -10.612 -2.727 1.00 90.12 95 TRP A N 1
ATOM 726 C CA . TRP A 1 95 ? -2.759 -11.820 -3.099 1.00 90.12 95 TRP A CA 1
ATOM 727 C C . TRP A 1 95 ? -3.129 -13.092 -2.325 1.00 90.12 95 TRP A C 1
ATOM 729 O O . TRP A 1 95 ? -2.432 -14.103 -2.466 1.00 90.12 95 TRP A O 1
ATOM 739 N N . ASP A 1 96 ? -4.180 -13.048 -1.505 1.00 91.88 96 ASP A N 1
ATOM 740 C CA . ASP A 1 96 ? -4.638 -14.140 -0.635 1.00 91.88 96 ASP A CA 1
ATOM 741 C C . ASP A 1 96 ? -3.538 -14.673 0.300 1.00 91.88 96 ASP A C 1
ATOM 743 O O . ASP A 1 96 ? -3.442 -15.866 0.596 1.00 91.88 96 ASP A O 1
ATOM 747 N N . ARG A 1 97 ? -2.653 -13.778 0.753 1.00 90.94 97 ARG A N 1
ATOM 748 C CA . ARG A 1 97 ? -1.520 -14.089 1.637 1.00 90.94 97 ARG A CA 1
ATOM 749 C C . ARG A 1 97 ? -1.112 -12.883 2.472 1.00 90.94 97 ARG A C 1
ATOM 751 O O . ARG A 1 97 ? -1.336 -11.745 2.081 1.00 90.94 97 ARG A O 1
ATOM 758 N N . GLN A 1 98 ? -0.453 -13.132 3.597 1.00 92.94 98 GLN A N 1
ATOM 759 C CA . GLN A 1 98 ? 0.200 -12.078 4.379 1.00 92.94 98 GLN A CA 1
ATOM 760 C C . GLN A 1 98 ? 1.612 -11.810 3.838 1.00 92.94 98 GLN A C 1
ATOM 762 O O . GLN A 1 98 ? 2.161 -12.619 3.087 1.00 92.94 98 GLN A O 1
ATOM 767 N N . VAL A 1 99 ? 2.192 -10.673 4.222 1.00 94.69 99 VAL A N 1
ATOM 768 C CA . VAL A 1 99 ? 3.605 -10.358 3.952 1.00 94.69 99 VAL A CA 1
ATOM 769 C C . VAL A 1 99 ? 4.508 -11.364 4.674 1.00 94.69 99 VAL A C 1
ATOM 771 O O . VAL A 1 99 ? 4.278 -11.668 5.845 1.00 94.69 99 VAL A O 1
ATOM 774 N N . ASP A 1 100 ? 5.553 -11.860 4.004 1.00 93.81 100 ASP A N 1
ATOM 775 C CA . ASP A 1 100 ? 6.387 -12.946 4.541 1.00 93.81 100 ASP A CA 1
ATOM 776 C C . ASP A 1 100 ? 7.308 -12.477 5.674 1.00 93.81 100 ASP A C 1
ATOM 778 O O . ASP A 1 100 ? 7.578 -13.216 6.622 1.00 93.81 100 ASP A O 1
ATOM 782 N N . ASN A 1 101 ? 7.845 -11.260 5.564 1.00 94.31 101 ASN A N 1
ATOM 783 C CA . ASN A 1 101 ? 8.729 -10.698 6.578 1.00 94.31 101 ASN A CA 1
ATOM 784 C C . ASN A 1 101 ? 8.509 -9.193 6.740 1.00 94.31 101 ASN A C 1
ATOM 786 O O . ASN A 1 101 ? 8.466 -8.455 5.757 1.00 94.31 101 ASN A O 1
ATOM 790 N N . LEU A 1 102 ? 8.425 -8.745 7.992 1.00 95.12 102 LEU A N 1
ATOM 791 C CA . LEU A 1 102 ? 8.426 -7.337 8.367 1.00 95.12 102 LEU A CA 1
ATOM 792 C C . LEU A 1 102 ? 9.625 -7.080 9.283 1.00 95.12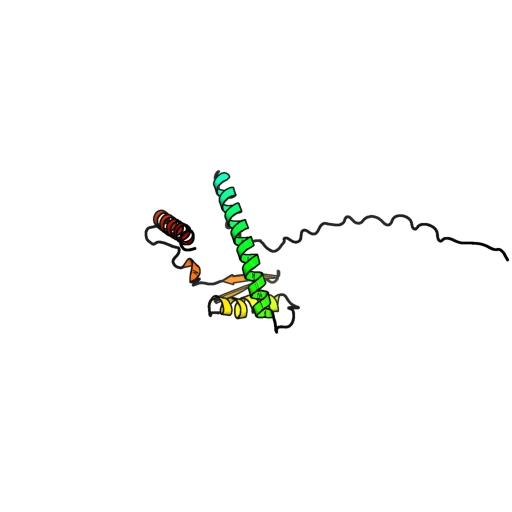 102 LEU A C 1
ATOM 794 O O . LEU A 1 102 ? 9.682 -7.604 10.396 1.00 95.12 102 LEU A O 1
ATOM 798 N N . ARG A 1 103 ? 10.561 -6.240 8.837 1.00 94.06 103 ARG A N 1
ATOM 799 C CA . ARG A 1 103 ? 11.672 -5.742 9.661 1.00 94.06 103 ARG A CA 1
ATOM 800 C C . ARG A 1 103 ? 11.414 -4.298 10.050 1.00 94.06 103 ARG A C 1
ATOM 802 O O . ARG A 1 103 ? 10.923 -3.520 9.237 1.00 94.06 103 ARG A O 1
ATOM 809 N N . THR A 1 104 ? 11.773 -3.928 11.272 1.00 94.44 104 THR A N 1
ATOM 810 C CA . THR A 1 104 ? 11.596 -2.565 11.783 1.00 94.44 104 THR A CA 1
ATOM 811 C C . THR A 1 104 ? 12.900 -2.023 12.361 1.00 94.44 104 THR A C 1
ATOM 813 O O . THR A 1 104 ? 13.809 -2.778 12.709 1.00 94.44 104 THR A O 1
ATOM 816 N N . ASN A 1 105 ? 13.013 -0.700 12.447 1.00 92.88 105 ASN A N 1
ATOM 817 C CA . ASN A 1 105 ? 14.110 -0.010 13.118 1.00 92.88 105 ASN A CA 1
ATOM 818 C C . ASN A 1 105 ? 13.545 0.946 14.181 1.00 92.88 105 ASN A C 1
ATOM 820 O O . ASN A 1 105 ? 12.469 1.511 13.992 1.00 92.88 105 ASN A O 1
ATOM 824 N N . HIS A 1 106 ? 14.296 1.192 15.259 1.00 89.75 106 HIS A N 1
ATOM 825 C CA . HIS A 1 106 ? 13.950 2.175 16.297 1.00 89.75 106 HIS A CA 1
ATOM 826 C C . HIS A 1 106 ? 13.784 3.607 15.755 1.00 89.75 106 HIS A C 1
ATOM 828 O O . HIS A 1 106 ? 13.199 4.455 16.417 1.00 89.75 106 HIS A O 1
ATOM 834 N N . ARG A 1 107 ? 14.263 3.873 14.535 1.00 89.50 107 ARG A N 1
ATOM 835 C CA . ARG A 1 107 ? 14.059 5.125 13.791 1.00 89.50 107 ARG A CA 1
ATOM 836 C C . ARG A 1 107 ? 12.732 5.206 13.021 1.00 89.50 107 ARG A C 1
ATOM 838 O O . ARG A 1 107 ? 12.559 6.133 12.241 1.00 89.50 107 ARG A O 1
ATOM 845 N N . GLY A 1 108 ? 11.826 4.240 13.180 1.00 88.12 108 GLY A N 1
ATOM 846 C CA . GLY A 1 108 ? 10.532 4.236 12.485 1.00 88.12 108 GLY A CA 1
ATOM 847 C C . GLY A 1 108 ? 10.601 3.791 11.020 1.00 88.12 108 GLY A C 1
ATOM 848 O O . GLY A 1 108 ? 9.714 4.117 10.239 1.00 88.12 108 GLY A O 1
ATOM 849 N N . ILE A 1 109 ? 11.644 3.048 10.639 1.00 92.62 109 ILE A N 1
ATOM 850 C CA . ILE A 1 109 ? 11.776 2.467 9.294 1.00 92.62 109 ILE A CA 1
ATOM 851 C C . ILE A 1 109 ? 11.168 1.067 9.304 1.00 92.62 109 ILE A C 1
ATOM 853 O O . ILE A 1 109 ? 11.513 0.262 10.170 1.00 92.62 109 ILE A O 1
ATOM 857 N N . TYR A 1 110 ? 10.318 0.771 8.321 1.00 93.62 110 TYR A N 1
ATOM 858 C CA . TYR A 1 110 ? 9.662 -0.523 8.138 1.00 93.62 110 TYR A CA 1
ATOM 859 C C . TYR A 1 110 ? 10.038 -1.098 6.772 1.00 93.62 110 TYR A C 1
ATOM 861 O O . TYR A 1 110 ? 9.986 -0.395 5.766 1.00 93.62 110 TYR A O 1
ATOM 869 N N . VAL A 1 111 ? 10.420 -2.372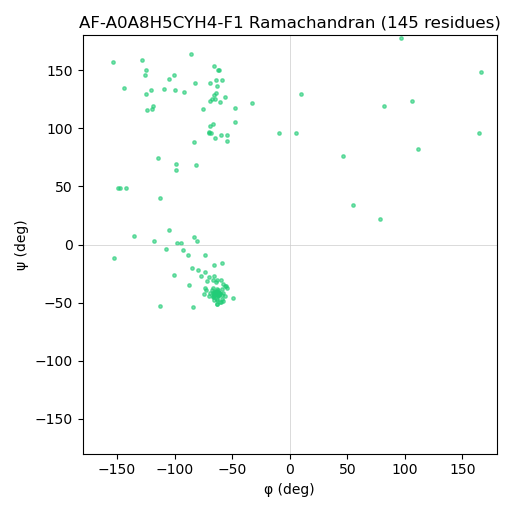 6.732 1.00 93.75 111 VAL A N 1
ATOM 870 C CA . VAL A 1 111 ? 10.791 -3.086 5.505 1.00 93.75 111 VAL A CA 1
ATOM 871 C C . VAL A 1 111 ? 9.911 -4.318 5.384 1.00 93.75 111 VAL A C 1
ATOM 873 O O . VAL A 1 111 ? 9.980 -5.213 6.226 1.00 93.75 111 VAL A O 1
ATOM 876 N N . LEU A 1 112 ? 9.087 -4.344 4.340 1.00 94.62 112 LEU A N 1
ATOM 877 C CA . LEU A 1 112 ? 8.190 -5.443 4.009 1.00 94.62 112 LEU A CA 1
ATOM 878 C C . LEU A 1 112 ? 8.840 -6.280 2.905 1.00 94.62 112 LEU A C 1
ATOM 880 O O . LEU A 1 112 ? 9.325 -5.727 1.918 1.00 94.62 112 LEU A O 1
ATOM 884 N N . GLN A 1 113 ? 8.852 -7.599 3.067 1.00 93.06 113 GLN A N 1
ATOM 885 C CA . GLN A 1 113 ? 9.436 -8.525 2.102 1.00 93.06 113 GLN A CA 1
ATOM 886 C C . GLN A 1 113 ? 8.406 -9.568 1.671 1.00 93.06 113 GLN A C 1
ATOM 888 O O . GLN A 1 113 ? 7.793 -10.238 2.504 1.00 93.06 113 GLN A O 1
ATOM 893 N N . ASP A 1 114 ? 8.278 -9.721 0.357 1.00 91.19 114 ASP A N 1
ATOM 894 C CA . ASP A 1 114 ? 7.541 -10.789 -0.310 1.00 91.19 114 ASP A CA 1
ATOM 895 C C . ASP A 1 114 ? 8.535 -11.586 -1.168 1.00 91.19 114 ASP A C 1
ATOM 897 O O . ASP A 1 114 ? 9.180 -11.038 -2.060 1.00 91.19 114 ASP A O 1
ATOM 901 N N . ASN A 1 115 ? 8.692 -12.876 -0.875 1.00 87.50 115 ASN A N 1
ATOM 902 C CA . ASN A 1 115 ? 9.658 -13.764 -1.522 1.00 87.50 115 ASN A CA 1
ATOM 903 C C . ASN A 1 115 ? 9.117 -14.450 -2.784 1.00 87.50 115 ASN A C 1
ATOM 905 O O . ASN A 1 115 ? 9.872 -15.117 -3.487 1.00 87.50 115 ASN A O 1
ATOM 909 N N . ALA A 1 116 ? 7.819 -14.338 -3.057 1.00 82.75 116 ALA A N 1
ATOM 910 C CA . ALA A 1 116 ? 7.120 -15.112 -4.079 1.00 82.75 116 ALA A CA 1
ATOM 911 C C . ALA A 1 116 ? 6.064 -14.256 -4.792 1.00 82.75 116 ALA A C 1
ATOM 913 O O . ALA A 1 116 ? 4.899 -14.642 -4.923 1.00 82.75 116 ALA A O 1
ATOM 914 N N . PHE A 1 117 ? 6.453 -13.055 -5.222 1.00 81.94 117 PHE A N 1
ATOM 915 C CA . PHE A 1 117 ? 5.528 -12.091 -5.806 1.00 81.94 117 PHE A CA 1
ATOM 916 C C . PHE A 1 117 ? 5.015 -12.567 -7.178 1.00 81.94 117 PHE A C 1
ATOM 918 O O . PHE A 1 117 ? 5.661 -12.398 -8.218 1.00 81.94 117 PHE A O 1
ATOM 925 N N . LYS A 1 118 ? 3.835 -13.203 -7.173 1.00 78.25 118 LYS A N 1
ATOM 926 C CA . LYS A 1 118 ? 3.247 -13.917 -8.324 1.00 78.25 118 LYS A CA 1
ATOM 927 C C . LYS A 1 118 ? 3.124 -13.052 -9.581 1.00 78.25 118 LYS A C 1
ATOM 929 O O . LYS A 1 118 ? 3.359 -13.537 -10.682 1.00 78.25 118 LYS A O 1
ATOM 934 N N . THR A 1 119 ? 2.803 -11.772 -9.419 1.00 79.56 119 THR A N 1
ATOM 935 C CA . THR A 1 119 ? 2.542 -10.828 -10.521 1.00 79.56 119 THR A CA 1
ATOM 936 C C . THR A 1 119 ? 3.757 -10.593 -11.420 1.00 79.56 119 THR A C 1
ATOM 938 O O . THR A 1 119 ? 3.583 -10.373 -12.614 1.00 79.56 119 THR A O 1
ATOM 941 N N . ILE A 1 120 ? 4.979 -10.685 -10.884 1.00 76.38 120 ILE A N 1
ATOM 942 C CA . ILE A 1 120 ? 6.222 -10.533 -11.664 1.00 76.38 120 ILE A CA 1
ATOM 943 C C . ILE A 1 120 ? 6.966 -11.853 -11.865 1.00 76.38 120 ILE A C 1
ATOM 945 O O . ILE A 1 120 ? 7.971 -11.886 -12.571 1.00 76.38 120 ILE A O 1
ATOM 949 N N . THR A 1 121 ? 6.481 -12.949 -11.274 1.00 75.06 121 THR A N 1
ATOM 950 C CA . THR A 1 121 ? 7.143 -14.264 -11.346 1.00 75.06 121 THR A CA 1
ATOM 951 C C . THR A 1 121 ? 7.287 -14.749 -12.793 1.00 75.06 121 THR A C 1
ATOM 953 O O . THR A 1 121 ? 8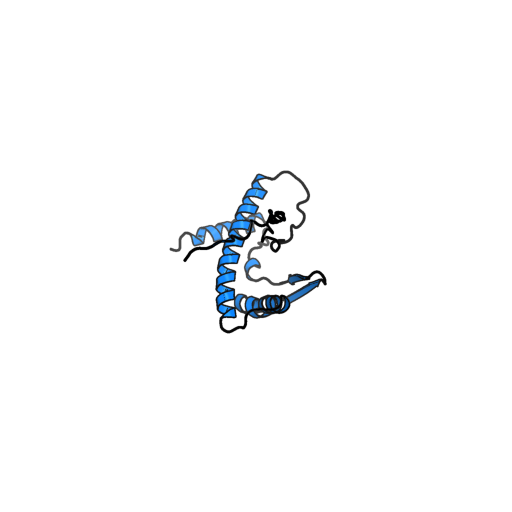.271 -15.400 -13.125 1.00 75.06 121 THR A O 1
ATOM 956 N N . HIS A 1 122 ? 6.356 -14.374 -13.676 1.00 70.06 122 HIS A N 1
ATOM 957 C CA . HIS A 1 122 ? 6.390 -14.720 -15.103 1.00 70.06 122 HIS A CA 1
ATOM 958 C C . HIS A 1 122 ? 7.034 -13.651 -15.998 1.00 70.06 122 HIS A C 1
ATOM 960 O O . HIS A 1 122 ? 7.079 -13.819 -17.215 1.00 70.06 122 HIS A O 1
ATOM 966 N N . LEU A 1 123 ? 7.511 -12.542 -15.425 1.00 67.62 123 LEU A N 1
ATOM 967 C CA . LEU A 1 123 ? 8.083 -11.443 -16.203 1.00 67.62 123 LEU A CA 1
ATOM 968 C C . LEU A 1 123 ? 9.528 -11.735 -16.637 1.00 67.62 123 LEU A C 1
ATOM 970 O O . LEU A 1 123 ? 10.015 -11.166 -17.614 1.00 67.62 123 LEU A O 1
ATOM 974 N N . SER A 1 124 ? 10.220 -12.635 -15.934 1.00 65.06 124 SER A N 1
ATOM 975 C CA . SER A 1 124 ? 11.543 -13.100 -16.331 1.00 65.06 124 SER A CA 1
ATOM 976 C C . SER A 1 124 ? 11.435 -14.208 -17.381 1.00 65.06 124 SER A C 1
ATOM 978 O O . SER A 1 124 ? 10.598 -15.105 -17.303 1.00 65.06 124 SER A O 1
ATOM 980 N N . SER A 1 125 ? 12.310 -14.147 -18.385 1.00 61.22 125 SER A N 1
ATOM 981 C CA . SER A 1 125 ? 12.514 -15.251 -19.317 1.00 61.22 125 SER A CA 1
ATOM 982 C C . SER A 1 125 ? 13.866 -15.894 -19.060 1.00 61.22 125 SER A C 1
ATOM 984 O O . SER A 1 125 ? 14.881 -15.205 -18.939 1.00 61.22 125 SER A O 1
ATOM 986 N N . TRP A 1 126 ? 13.874 -17.222 -19.019 1.00 64.06 126 TRP A N 1
ATOM 987 C CA . TRP A 1 126 ? 15.083 -18.034 -18.933 1.00 64.06 126 TRP A CA 1
ATOM 988 C C . TRP A 1 126 ? 15.957 -17.917 -20.198 1.00 64.06 126 TRP A C 1
ATOM 990 O O . TRP A 1 126 ? 17.152 -18.181 -20.132 1.00 64.06 126 TRP A O 1
ATOM 1000 N N . GLU A 1 127 ? 15.402 -17.429 -21.315 1.00 69.62 127 GLU A N 1
ATOM 1001 C CA . GLU A 1 127 ? 16.130 -17.114 -22.558 1.00 69.62 127 GLU A CA 1
ATOM 1002 C C . GLU A 1 127 ? 16.851 -15.748 -22.518 1.00 69.62 127 GLU A C 1
ATOM 1004 O O . GLU A 1 127 ? 17.470 -15.325 -23.496 1.00 69.62 127 GLU A O 1
ATOM 1009 N N . GLY A 1 128 ? 16.805 -15.042 -21.382 1.00 70.00 128 GLY A N 1
ATOM 1010 C CA . GLY A 1 128 ? 17.563 -13.815 -21.136 1.00 70.00 128 GLY A CA 1
ATOM 1011 C C . GLY A 1 128 ? 16.793 -12.510 -21.379 1.00 70.00 128 GLY A C 1
ATOM 1012 O O . GLY A 1 128 ? 15.631 -12.483 -21.790 1.00 70.00 128 GLY A O 1
ATOM 1013 N N . ARG A 1 129 ? 17.462 -11.377 -21.109 1.00 66.88 129 ARG A N 1
ATOM 1014 C CA . ARG A 1 129 ? 16.867 -10.020 -21.118 1.00 66.88 129 ARG A CA 1
ATOM 1015 C C . ARG A 1 129 ? 16.230 -9.640 -22.457 1.00 66.88 129 ARG A C 1
ATOM 1017 O O . ARG A 1 129 ? 15.222 -8.933 -22.468 1.00 66.88 129 ARG A O 1
ATOM 1024 N N . ALA A 1 130 ? 16.791 -10.106 -23.573 1.00 69.19 130 ALA A N 1
ATOM 1025 C CA . ALA A 1 130 ? 16.262 -9.826 -24.907 1.00 69.19 130 ALA A CA 1
ATOM 1026 C C . ALA A 1 130 ? 14.894 -10.494 -25.133 1.00 69.19 130 ALA A C 1
ATOM 1028 O O . ALA A 1 130 ? 13.995 -9.880 -25.707 1.00 69.19 130 ALA A O 1
ATOM 1029 N N . ASP A 1 131 ? 14.717 -11.719 -24.634 1.00 71.31 131 ASP A N 1
ATOM 1030 C CA . ASP A 1 131 ? 13.460 -12.455 -24.731 1.00 71.31 131 ASP A CA 1
ATOM 1031 C C . ASP A 1 131 ? 12.395 -11.901 -23.771 1.00 71.31 131 ASP A C 1
ATOM 1033 O O . ASP A 1 131 ? 11.265 -11.643 -24.185 1.00 71.31 131 ASP A O 1
ATOM 1037 N N . ALA A 1 132 ? 12.783 -11.583 -22.530 1.00 69.44 132 ALA A N 1
ATOM 1038 C CA . ALA A 1 132 ? 11.903 -10.929 -21.557 1.00 69.44 132 ALA A CA 1
ATOM 1039 C C . ALA A 1 132 ? 11.383 -9.573 -22.072 1.00 69.44 132 ALA A C 1
ATOM 1041 O O . ALA A 1 132 ? 10.187 -9.294 -22.014 1.00 69.44 132 ALA A O 1
ATOM 1042 N N . THR A 1 133 ? 12.262 -8.761 -22.673 1.00 69.31 133 THR A N 1
ATOM 1043 C CA . THR A 1 133 ? 11.876 -7.485 -23.302 1.00 69.31 133 THR A CA 1
ATOM 1044 C C . THR A 1 133 ? 10.905 -7.697 -24.466 1.00 69.31 133 THR A C 1
ATOM 1046 O O . THR A 1 133 ? 9.967 -6.919 -24.636 1.00 69.31 133 THR A O 1
ATOM 1049 N N . ARG A 1 134 ? 11.095 -8.748 -25.276 1.00 68.31 134 ARG A N 1
ATOM 1050 C CA . ARG A 1 134 ? 10.199 -9.065 -26.401 1.00 68.31 134 ARG A CA 1
ATOM 1051 C C . ARG A 1 134 ? 8.810 -9.477 -25.912 1.00 68.31 134 ARG A C 1
ATOM 1053 O O . ARG A 1 134 ? 7.819 -8.966 -26.426 1.00 68.31 134 ARG A O 1
ATOM 1060 N N . LYS A 1 135 ? 8.741 -10.343 -24.897 1.00 65.69 135 LYS A N 1
ATOM 1061 C CA . LYS A 1 135 ? 7.487 -10.794 -24.271 1.00 65.69 135 LYS A CA 1
ATOM 1062 C C . LYS A 1 135 ? 6.744 -9.644 -23.583 1.00 65.69 135 LYS A C 1
ATOM 1064 O O . LYS A 1 135 ? 5.540 -9.510 -23.774 1.00 65.69 135 LYS A O 1
ATOM 1069 N N . ALA A 1 136 ? 7.460 -8.757 -22.890 1.00 67.06 136 ALA A N 1
ATOM 1070 C CA . ALA A 1 136 ? 6.877 -7.553 -22.295 1.00 67.06 136 ALA A CA 1
ATOM 1071 C C . ALA A 1 136 ? 6.279 -6.607 -23.355 1.00 67.06 136 ALA A C 1
ATOM 1073 O O . ALA A 1 136 ? 5.170 -6.108 -23.185 1.00 67.06 136 ALA A O 1
ATOM 1074 N N . LYS A 1 137 ? 6.969 -6.409 -24.489 1.00 63.06 137 LYS A N 1
ATOM 1075 C CA . LYS A 1 137 ? 6.471 -5.585 -25.606 1.00 63.06 137 LYS A CA 1
ATOM 1076 C C . LYS A 1 137 ? 5.245 -6.192 -26.300 1.00 63.06 137 LYS A C 1
ATOM 1078 O O . LYS A 1 137 ? 4.344 -5.453 -26.682 1.00 63.06 137 LYS A O 1
ATOM 1083 N N . LEU A 1 138 ? 5.194 -7.518 -26.446 1.00 58.34 138 LEU A N 1
ATOM 1084 C CA . LEU A 1 138 ? 4.032 -8.225 -27.002 1.00 58.34 138 LEU A CA 1
ATOM 1085 C C . LEU A 1 138 ? 2.799 -8.100 -26.092 1.00 58.34 138 LEU A C 1
ATOM 1087 O O . LEU A 1 138 ? 1.708 -7.843 -26.593 1.00 58.34 138 LEU A O 1
ATOM 1091 N N . GLY A 1 139 ? 2.979 -8.193 -24.769 1.00 54.69 139 GLY A N 1
ATOM 1092 C CA . GLY A 1 139 ? 1.906 -7.964 -23.795 1.00 54.69 139 GLY A CA 1
ATOM 1093 C C . GLY A 1 139 ? 1.335 -6.543 -23.854 1.00 54.69 139 GLY A C 1
ATOM 1094 O O . GLY A 1 139 ? 0.120 -6.381 -23.841 1.00 54.69 139 GLY A O 1
ATOM 1095 N N . SER A 1 140 ? 2.188 -5.523 -24.007 1.00 52.19 140 SER A N 1
ATOM 1096 C CA . SER A 1 140 ? 1.754 -4.121 -24.125 1.00 52.19 140 SER A CA 1
ATOM 1097 C C . SER A 1 140 ? 0.962 -3.813 -25.402 1.00 52.19 140 SER A C 1
ATOM 1099 O O . SER A 1 140 ? 0.093 -2.947 -25.374 1.00 52.19 140 SER A O 1
ATOM 1101 N N . ASN A 1 141 ? 1.230 -4.516 -26.509 1.00 38.50 141 ASN A N 1
ATOM 1102 C CA . ASN A 1 141 ? 0.539 -4.296 -27.788 1.00 38.50 141 ASN A CA 1
ATOM 1103 C C . ASN A 1 141 ? -0.794 -5.052 -27.902 1.00 38.50 141 ASN A C 1
ATOM 1105 O O . ASN A 1 141 ? -1.634 -4.666 -28.708 1.00 38.50 141 ASN A O 1
ATOM 1109 N N . SER A 1 142 ? -1.009 -6.106 -27.107 1.00 39.19 142 SER A N 1
ATOM 1110 C CA . SER A 1 142 ? -2.269 -6.861 -27.143 1.00 39.19 142 SER A CA 1
ATOM 1111 C C . SER A 1 142 ? -3.410 -6.133 -26.425 1.00 39.19 142 SER A C 1
ATOM 1113 O O . SER A 1 142 ? -4.558 -6.275 -26.818 1.00 39.19 142 SER A O 1
ATOM 1115 N N . VAL A 1 143 ? -3.110 -5.284 -25.432 1.00 49.22 143 VAL A N 1
ATOM 1116 C CA . VAL A 1 143 ? -4.139 -4.522 -24.689 1.00 49.22 143 VAL A CA 1
ATOM 1117 C C . VAL A 1 143 ? -4.740 -3.368 -25.508 1.00 49.22 143 VAL A C 1
ATOM 1119 O O . VAL A 1 143 ? -5.705 -2.748 -25.075 1.00 49.22 143 VAL A O 1
ATOM 1122 N N . HIS A 1 144 ? -4.177 -3.050 -26.679 1.00 42.75 144 HIS A N 1
ATOM 1123 C CA . HIS A 1 144 ? -4.647 -1.948 -27.526 1.00 42.75 144 HIS A CA 1
ATOM 1124 C C . HIS A 1 144 ? -5.671 -2.374 -28.593 1.00 42.75 144 HIS A C 1
ATOM 1126 O O . HIS A 1 144 ? -6.184 -1.507 -29.289 1.00 42.75 144 HIS A O 1
ATOM 1132 N N . ASN A 1 145 ? -5.970 -3.675 -28.726 1.00 35.25 145 ASN A N 1
ATOM 1133 C CA . ASN A 1 145 ? -6.858 -4.206 -29.774 1.00 35.25 145 ASN A CA 1
ATOM 1134 C C . ASN A 1 145 ? -8.130 -4.905 -29.260 1.00 35.25 145 ASN A C 1
ATOM 1136 O O . ASN A 1 145 ? -8.901 -5.392 -30.081 1.00 35.25 145 ASN A O 1
ATOM 1140 N N . ASP A 1 146 ? -8.370 -4.928 -27.945 1.00 40.94 146 ASP A N 1
ATOM 1141 C CA . ASP A 1 146 ? -9.551 -5.569 -27.338 1.00 40.94 146 ASP A CA 1
ATOM 1142 C C . ASP A 1 146 ? -10.525 -4.550 -26.696 1.00 40.94 146 ASP A C 1
ATOM 1144 O O . ASP A 1 146 ? -11.078 -4.795 -25.622 1.00 40.94 146 ASP A O 1
ATOM 1148 N N . PHE A 1 147 ? -10.740 -3.406 -27.359 1.00 39.28 147 PHE A N 1
ATOM 1149 C CA . PHE A 1 147 ? -11.890 -2.513 -27.146 1.00 39.28 147 PHE A CA 1
ATOM 1150 C C . PHE A 1 147 ? -12.524 -2.118 -28.479 1.00 39.28 147 PHE A C 1
ATOM 1152 O O . PHE A 1 147 ? -11.762 -1.782 -29.413 1.00 39.28 147 PHE A O 1
#

Foldseek 3Di:
DDDDDDDDDDDPDDDPPDPPPPPPPPPPPPDPPDPPDDDDVVVVVVVVVVVVVVVVVCCVVVVVLCCVQCVVPDDDPDPVVVVCCVQPVVCCVVPVDGFPDWDADPVGDIDTDDPCPPVCPPLDDPVDDVVSVVVVVVVVVVVVPPD